Protein AF-A0A291S748-F1 (afdb_monomer_lite)

Structure (mmCIF, N/CA/C/O backbone):
data_AF-A0A291S748-F1
#
_entry.id   AF-A0A291S748-F1
#
loop_
_atom_site.group_PDB
_atom_site.id
_atom_site.type_symbol
_atom_site.label_atom_id
_atom_site.label_alt_id
_atom_site.label_comp_id
_atom_site.label_asym_id
_atom_site.label_entity_id
_atom_site.label_seq_id
_atom_site.pdbx_PDB_ins_code
_atom_site.Cartn_x
_atom_site.Cartn_y
_atom_site.Cartn_z
_atom_site.occupancy
_atom_site.B_iso_or_equiv
_atom_site.auth_seq_id
_atom_site.auth_comp_id
_atom_site.auth_asym_id
_atom_site.auth_atom_id
_atom_site.pdbx_PDB_model_num
ATOM 1 N N . LEU A 1 1 ? 12.316 -16.941 -0.557 1.00 83.31 1 LEU A N 1
ATOM 2 C CA . LEU A 1 1 ? 11.277 -16.325 -1.415 1.00 83.31 1 LEU A CA 1
ATOM 3 C C . LEU A 1 1 ? 11.604 -16.424 -2.908 1.00 83.31 1 LEU A C 1
ATOM 5 O O . LEU A 1 1 ? 10.666 -16.546 -3.672 1.00 83.31 1 LEU A O 1
ATOM 9 N N . GLY A 1 2 ? 12.877 -16.422 -3.336 1.00 96.75 2 GLY A N 1
ATOM 10 C CA . GLY A 1 2 ? 13.243 -16.756 -4.728 1.00 96.75 2 GLY A CA 1
ATOM 11 C C . GLY A 1 2 ? 13.051 -15.639 -5.761 1.00 96.75 2 GLY A C 1
ATOM 12 O O . GLY A 1 2 ? 13.190 -15.903 -6.947 1.00 96.75 2 GLY A O 1
ATOM 13 N N . ALA A 1 3 ? 12.744 -14.413 -5.326 1.00 96.94 3 ALA A N 1
ATOM 14 C CA . ALA A 1 3 ? 12.632 -13.255 -6.208 1.00 96.94 3 ALA A CA 1
ATOM 15 C C . ALA A 1 3 ? 14.009 -12.769 -6.692 1.00 96.94 3 ALA A C 1
ATOM 17 O O . ALA A 1 3 ? 14.984 -12.796 -5.936 1.00 96.94 3 ALA A O 1
ATOM 18 N N . GLU A 1 4 ? 14.062 -12.281 -7.928 1.00 97.25 4 GLU A N 1
ATOM 19 C CA . GLU A 1 4 ? 15.224 -11.590 -8.482 1.00 97.25 4 GLU A CA 1
ATOM 20 C C . GLU A 1 4 ? 15.270 -10.133 -7.995 1.00 97.25 4 GLU A C 1
ATOM 22 O O . GLU A 1 4 ? 14.246 -9.452 -7.929 1.00 97.25 4 GLU A O 1
ATOM 27 N N . VAL A 1 5 ? 16.464 -9.645 -7.646 1.00 96.88 5 VAL A N 1
ATOM 28 C CA . VAL A 1 5 ? 16.682 -8.255 -7.221 1.00 96.88 5 VAL A CA 1
ATOM 29 C C . VAL A 1 5 ? 17.446 -7.513 -8.310 1.00 96.88 5 VAL A C 1
ATOM 31 O O . VAL A 1 5 ? 18.645 -7.722 -8.495 1.00 96.88 5 VAL A O 1
ATOM 34 N N . ILE A 1 6 ? 16.758 -6.607 -9.001 1.00 96.06 6 ILE A N 1
ATOM 35 C CA . ILE A 1 6 ? 17.326 -5.815 -10.094 1.00 96.06 6 ILE A CA 1
ATOM 36 C C . ILE A 1 6 ? 17.744 -4.442 -9.555 1.00 96.06 6 ILE A C 1
ATOM 38 O O . ILE A 1 6 ? 16.912 -3.596 -9.228 1.00 96.06 6 ILE A O 1
ATOM 42 N N . ALA A 1 7 ? 19.053 -4.208 -9.443 1.00 96.25 7 ALA A N 1
ATOM 43 C CA . ALA A 1 7 ? 19.585 -2.934 -8.964 1.00 96.25 7 ALA A CA 1
ATOM 44 C C . ALA A 1 7 ? 19.523 -1.847 -10.053 1.00 96.25 7 ALA A C 1
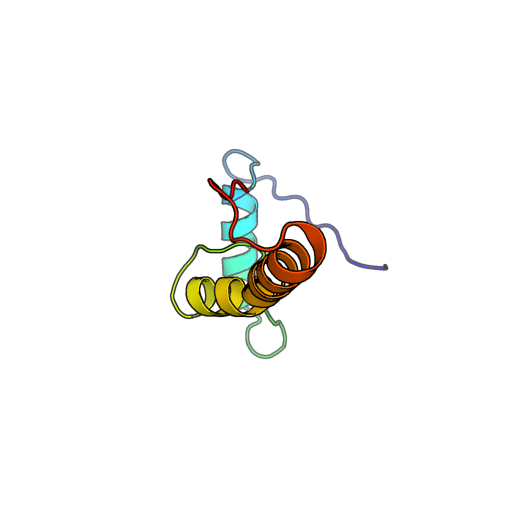ATOM 46 O O . ALA A 1 7 ? 20.213 -1.938 -11.072 1.00 96.25 7 ALA A O 1
ATOM 47 N N . VAL A 1 8 ? 18.767 -0.772 -9.806 1.00 96.56 8 VAL A N 1
ATOM 48 C CA . VAL A 1 8 ? 18.689 0.390 -10.705 1.00 96.56 8 VAL A CA 1
ATOM 49 C C . VAL A 1 8 ? 19.919 1.281 -10.538 1.00 96.56 8 VAL A C 1
ATOM 51 O O . VAL A 1 8 ? 20.174 1.837 -9.471 1.00 96.56 8 VAL A O 1
ATOM 54 N N . LYS A 1 9 ? 20.707 1.411 -11.611 1.00 94.00 9 LYS A N 1
ATOM 55 C CA . LYS A 1 9 ? 21.972 2.174 -11.619 1.00 94.00 9 LYS A CA 1
ATOM 56 C C . LYS A 1 9 ? 21.828 3.589 -12.193 1.00 94.00 9 LYS A C 1
ATOM 58 O O . LYS A 1 9 ? 22.756 4.392 -12.050 1.00 94.00 9 LYS A O 1
ATOM 63 N N . SER A 1 10 ? 20.698 3.869 -12.843 1.00 89.88 10 SER A N 1
ATOM 64 C CA . SER A 1 10 ? 20.354 5.144 -13.475 1.00 89.88 10 SER A CA 1
ATOM 65 C C . SER A 1 10 ? 19.862 6.182 -12.456 1.00 89.88 10 SER A C 1
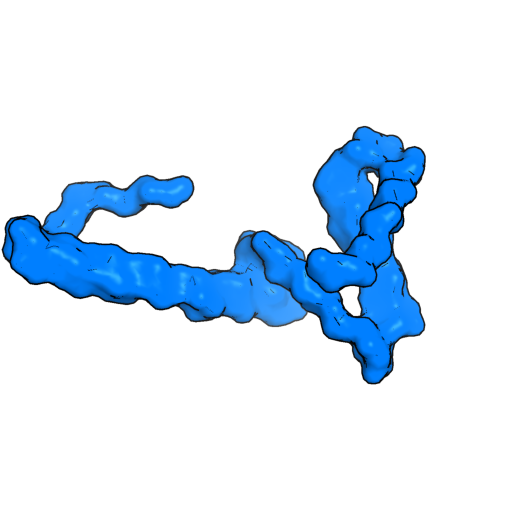ATOM 67 O O . SER A 1 10 ? 19.467 5.855 -11.336 1.00 89.88 10 SER A O 1
ATOM 69 N N . GLY A 1 11 ? 19.897 7.457 -12.854 1.00 92.06 11 GLY A N 1
ATOM 70 C CA . GLY A 1 11 ? 19.318 8.555 -12.081 1.00 92.06 11 GLY A CA 1
ATOM 71 C C . GLY A 1 11 ? 19.971 8.787 -10.716 1.00 92.06 11 GLY A C 1
ATOM 72 O O . GLY A 1 11 ? 21.187 8.671 -10.556 1.00 92.06 11 GLY A O 1
ATOM 73 N N . SER A 1 12 ? 19.138 9.145 -9.735 1.00 94.19 12 SER A N 1
ATOM 74 C CA . SER A 1 12 ? 19.550 9.422 -8.350 1.00 94.19 12 SER A CA 1
ATOM 75 C C . SER A 1 12 ? 19.789 8.159 -7.519 1.00 94.19 12 SER A C 1
ATOM 77 O O . SER A 1 12 ? 20.284 8.255 -6.398 1.00 94.19 12 SER A O 1
ATOM 79 N N . ARG A 1 13 ? 19.465 6.982 -8.074 1.00 93.50 13 ARG A N 1
ATOM 80 C CA . ARG A 1 13 ? 19.547 5.669 -7.421 1.00 93.50 13 ARG A CA 1
ATOM 81 C C . ARG A 1 13 ? 18.704 5.606 -6.150 1.00 93.50 13 ARG A C 1
ATOM 83 O O . ARG A 1 13 ? 19.113 5.048 -5.135 1.00 93.50 13 ARG A O 1
ATOM 90 N N . THR A 1 14 ? 17.518 6.202 -6.214 1.00 93.75 14 THR A N 1
ATOM 91 C CA . THR A 1 14 ? 16.540 6.197 -5.123 1.00 93.75 14 THR A CA 1
ATOM 92 C C . THR A 1 14 ? 15.269 5.461 -5.535 1.00 93.75 14 THR A C 1
ATOM 94 O O . THR A 1 14 ? 15.128 4.994 -6.667 1.00 93.75 14 THR A O 1
ATOM 97 N N . LEU A 1 15 ? 14.304 5.381 -4.616 1.00 89.88 15 LEU A N 1
ATOM 98 C CA . LEU A 1 15 ? 13.005 4.753 -4.852 1.00 89.88 15 LEU A CA 1
ATOM 99 C C . LEU A 1 15 ? 12.290 5.305 -6.095 1.00 89.88 15 LEU A C 1
ATOM 101 O O . LEU A 1 15 ? 11.656 4.548 -6.821 1.00 89.88 15 LEU A O 1
ATOM 105 N N . LYS A 1 16 ? 12.418 6.607 -6.375 1.00 88.69 16 LYS A N 1
ATOM 106 C CA . LYS A 1 16 ? 11.814 7.221 -7.564 1.00 88.69 16 LYS A CA 1
ATOM 107 C C . LYS A 1 16 ? 12.322 6.572 -8.854 1.00 88.69 16 LYS A C 1
ATOM 109 O O . LYS A 1 16 ? 11.534 6.330 -9.763 1.00 88.69 16 LYS A O 1
ATOM 114 N N . ASP A 1 17 ? 13.623 6.302 -8.936 1.00 92.12 17 ASP A N 1
ATOM 115 C CA . ASP A 1 17 ? 14.225 5.695 -10.124 1.00 92.12 17 ASP A CA 1
ATOM 116 C C . ASP A 1 17 ? 13.786 4.232 -10.259 1.00 92.12 17 ASP A C 1
ATOM 118 O O . ASP A 1 17 ? 13.409 3.809 -11.347 1.00 92.12 17 ASP A O 1
ATOM 122 N N . ALA A 1 18 ? 13.718 3.500 -9.141 1.00 92.12 18 ALA A N 1
ATOM 123 C CA . ALA A 1 18 ? 13.189 2.136 -9.111 1.00 92.12 18 ALA A CA 1
ATOM 124 C C . ALA A 1 18 ? 11.725 2.055 -9.573 1.00 92.12 18 ALA A C 1
ATOM 126 O O . ALA A 1 18 ? 11.385 1.188 -10.371 1.00 92.12 18 ALA A O 1
ATOM 127 N N . ILE A 1 19 ? 10.875 2.989 -9.132 1.00 89.00 19 ILE A N 1
ATOM 128 C CA . ILE A 1 19 ? 9.479 3.082 -9.580 1.00 89.00 19 ILE A CA 1
ATOM 129 C C . ILE A 1 19 ? 9.415 3.312 -11.092 1.00 89.00 19 ILE A C 1
ATOM 131 O O . ILE A 1 19 ? 8.626 2.666 -11.776 1.00 89.00 19 ILE A O 1
ATOM 135 N N . ASN A 1 20 ? 10.241 4.216 -11.624 1.00 89.12 20 ASN A N 1
ATOM 136 C CA . ASN A 1 20 ? 10.247 4.518 -13.053 1.00 89.12 20 ASN A CA 1
ATOM 137 C C . ASN A 1 20 ? 10.695 3.319 -13.898 1.00 89.12 20 ASN A C 1
ATOM 139 O O . ASN A 1 20 ? 10.058 3.032 -14.908 1.00 89.12 20 ASN A O 1
ATOM 143 N N . GLU A 1 21 ? 11.757 2.614 -13.497 1.00 93.62 21 GLU A N 1
ATOM 144 C CA . GLU A 1 21 ? 12.202 1.403 -14.200 1.00 93.62 21 GLU A CA 1
ATOM 145 C C . GLU A 1 21 ? 11.161 0.280 -14.105 1.00 93.62 21 GLU A C 1
ATOM 147 O O . GLU A 1 21 ? 10.863 -0.353 -15.114 1.00 93.62 21 GLU A O 1
ATOM 152 N N . ALA A 1 22 ? 10.517 0.097 -12.947 1.00 92.94 22 ALA A N 1
ATOM 153 C CA . ALA A 1 22 ? 9.438 -0.879 -12.793 1.00 92.94 22 ALA A CA 1
ATOM 154 C C . ALA A 1 22 ? 8.222 -0.562 -13.685 1.00 92.94 22 ALA A C 1
ATOM 156 O O . ALA A 1 22 ? 7.644 -1.466 -14.283 1.00 92.94 22 ALA A O 1
ATOM 157 N N . PHE A 1 23 ? 7.856 0.717 -13.838 1.00 90.44 23 PHE A N 1
ATOM 158 C CA . PHE A 1 23 ? 6.812 1.126 -14.785 1.00 90.44 23 PHE A CA 1
ATOM 159 C C . PHE A 1 23 ? 7.201 0.834 -16.239 1.00 90.44 23 PHE A C 1
ATOM 161 O O . PHE A 1 23 ? 6.349 0.401 -17.013 1.00 90.44 23 PHE A O 1
ATOM 168 N N . ARG A 1 24 ? 8.463 1.072 -16.624 1.00 93.00 24 ARG A N 1
ATOM 169 C CA . ARG A 1 24 ? 8.951 0.773 -17.982 1.00 93.00 24 ARG A CA 1
ATOM 170 C C . ARG A 1 24 ? 8.894 -0.723 -18.274 1.00 93.00 24 ARG A C 1
ATOM 172 O O . ARG A 1 24 ? 8.396 -1.095 -19.332 1.00 93.00 24 ARG A O 1
ATOM 179 N N . ASP A 1 25 ? 9.366 -1.546 -17.340 1.00 95.31 25 ASP A N 1
ATOM 180 C CA . ASP A 1 25 ? 9.316 -3.005 -17.461 1.00 95.31 25 ASP A CA 1
ATOM 181 C C . ASP A 1 25 ? 7.873 -3.498 -17.594 1.00 95.31 25 ASP A C 1
ATOM 183 O O . ASP A 1 25 ? 7.538 -4.220 -18.531 1.00 95.31 25 ASP A O 1
ATOM 187 N N . TRP A 1 26 ? 6.986 -3.013 -16.724 1.00 94.75 26 TRP A N 1
ATOM 188 C CA . TRP A 1 26 ? 5.585 -3.405 -16.760 1.00 94.75 26 TRP A CA 1
ATOM 189 C C . TRP A 1 26 ? 4.908 -3.068 -18.089 1.00 94.75 26 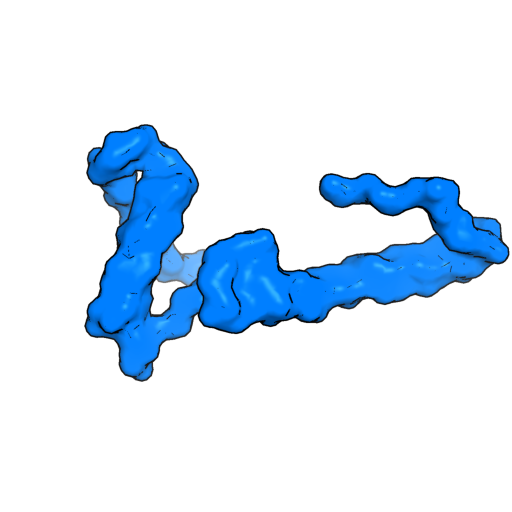TRP A C 1
ATOM 191 O O . TRP A 1 26 ? 4.200 -3.905 -18.638 1.00 94.75 26 TRP A O 1
ATOM 201 N N . VAL A 1 27 ? 5.144 -1.872 -18.640 1.00 93.69 27 VAL A N 1
ATOM 202 C CA . VAL A 1 27 ? 4.582 -1.484 -19.944 1.00 93.69 27 VAL A CA 1
ATOM 203 C C . VAL A 1 27 ? 5.100 -2.386 -21.068 1.00 93.69 27 VAL A C 1
ATOM 205 O O . VAL A 1 27 ? 4.340 -2.706 -21.979 1.00 93.69 27 VAL A O 1
ATOM 208 N N . ALA A 1 28 ? 6.363 -2.817 -21.007 1.00 97.00 28 ALA A N 1
ATOM 209 C CA . ALA A 1 28 ? 6.945 -3.719 -21.999 1.00 97.00 28 ALA A CA 1
ATOM 210 C C . ALA A 1 28 ? 6.432 -5.168 -21.879 1.00 97.00 28 ALA A C 1
ATOM 212 O O . ALA A 1 28 ? 6.384 -5.877 -22.881 1.00 97.00 28 ALA A O 1
ATOM 213 N N . ASN A 1 29 ? 6.027 -5.590 -20.676 1.00 96.69 29 ASN A N 1
ATOM 214 C CA . ASN A 1 29 ? 5.707 -6.979 -20.335 1.00 96.69 29 ASN A CA 1
ATOM 215 C C . ASN A 1 29 ? 4.258 -7.176 -19.842 1.00 96.69 29 ASN A C 1
ATOM 217 O O . ASN A 1 29 ? 3.953 -8.162 -19.170 1.00 96.69 29 ASN A O 1
ATOM 221 N N . VAL A 1 30 ? 3.351 -6.244 -20.154 1.00 95.25 30 VAL A N 1
ATOM 222 C CA . VAL A 1 30 ? 2.009 -6.147 -19.542 1.00 95.25 30 VAL A CA 1
ATOM 223 C C . VAL A 1 30 ? 1.164 -7.421 -19.672 1.00 95.25 30 VAL A C 1
ATOM 225 O O . VAL A 1 30 ? 0.359 -7.713 -18.791 1.00 95.25 30 VAL A O 1
ATOM 228 N N . ASP A 1 31 ? 1.380 -8.204 -20.731 1.00 96.75 31 ASP A N 1
ATOM 229 C CA . ASP A 1 31 ? 0.629 -9.434 -21.008 1.00 96.75 31 ASP A CA 1
ATOM 230 C C . ASP A 1 31 ? 0.900 -10.556 -19.994 1.00 96.75 31 ASP A C 1
ATOM 232 O O . ASP A 1 31 ? 0.066 -11.441 -19.808 1.00 96.75 31 ASP A O 1
ATOM 236 N N . HIS A 1 32 ? 2.068 -10.544 -19.346 1.00 96.38 32 HIS A N 1
ATOM 237 C CA . HIS A 1 32 ? 2.511 -11.613 -18.443 1.00 96.38 32 HIS A CA 1
ATOM 238 C C . HIS A 1 32 ? 3.050 -11.108 -17.099 1.00 96.38 32 HIS A C 1
ATOM 240 O O . HIS A 1 32 ? 3.302 -11.913 -16.201 1.00 96.38 32 HIS A O 1
ATOM 246 N N . THR A 1 33 ? 3.172 -9.791 -16.927 1.00 96.44 33 THR A N 1
ATOM 247 C CA . 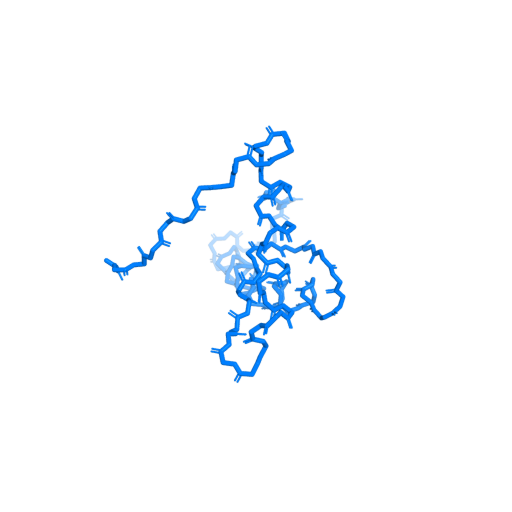THR A 1 33 ? 3.671 -9.165 -15.704 1.00 96.44 33 THR A CA 1
ATOM 248 C C . THR A 1 33 ? 2.590 -8.301 -15.068 1.00 96.44 33 THR A C 1
ATOM 250 O O . THR A 1 33 ? 2.119 -7.319 -15.643 1.00 96.44 33 THR A O 1
ATOM 253 N N . HIS A 1 34 ? 2.227 -8.628 -13.826 1.00 93.44 34 HIS A N 1
ATOM 254 C CA . HIS A 1 34 ? 1.414 -7.750 -12.991 1.00 93.44 34 HIS A CA 1
ATOM 255 C C . HIS A 1 34 ? 2.313 -6.837 -12.156 1.00 93.44 34 HIS A C 1
ATOM 257 O O . HIS A 1 34 ? 3.115 -7.314 -11.352 1.00 93.44 34 HIS A O 1
ATOM 263 N N . TYR A 1 35 ? 2.146 -5.523 -12.301 1.00 92.81 35 TYR A N 1
ATOM 264 C CA . TYR A 1 35 ? 2.865 -4.569 -11.468 1.00 92.81 35 TYR A CA 1
ATOM 265 C C . TYR A 1 35 ? 2.183 -4.370 -10.114 1.00 92.81 35 TYR A C 1
ATOM 267 O O . TYR A 1 35 ? 1.142 -3.719 -10.002 1.00 92.81 35 TYR A O 1
ATOM 275 N N . LEU A 1 36 ? 2.810 -4.916 -9.072 1.00 92.88 36 LEU A N 1
ATOM 276 C CA . LEU A 1 36 ? 2.351 -4.786 -7.695 1.00 92.88 36 LEU A CA 1
ATOM 277 C C . LEU A 1 36 ? 2.769 -3.428 -7.108 1.00 92.88 36 LEU A C 1
ATOM 279 O O . LEU A 1 36 ? 3.871 -3.269 -6.581 1.00 92.88 36 LEU A O 1
ATOM 283 N N . PHE A 1 37 ? 1.881 -2.437 -7.196 1.00 89.50 37 PHE A N 1
ATOM 284 C CA . PHE A 1 37 ? 2.161 -1.084 -6.716 1.00 89.50 37 PHE A CA 1
ATOM 285 C C . PHE A 1 37 ? 2.064 -0.984 -5.185 1.00 89.50 37 PHE A C 1
ATOM 287 O O . PHE A 1 37 ? 1.001 -1.171 -4.598 1.00 89.50 37 PHE A O 1
ATOM 294 N N . GLY A 1 38 ? 3.185 -0.678 -4.529 1.00 89.44 38 GLY A N 1
ATOM 295 C CA . GLY A 1 38 ? 3.325 -0.803 -3.072 1.00 89.44 38 GLY A CA 1
ATOM 296 C C . GLY A 1 38 ? 2.893 0.401 -2.227 1.00 89.44 38 GLY A C 1
ATOM 297 O O . GLY A 1 38 ? 3.182 0.417 -1.036 1.00 89.44 38 GLY A O 1
ATOM 298 N N . THR A 1 39 ? 2.273 1.439 -2.799 1.00 88.56 39 THR A N 1
ATOM 299 C CA . THR A 1 39 ? 1.916 2.658 -2.046 1.00 88.56 39 THR A CA 1
ATOM 300 C C . THR A 1 39 ? 0.661 3.347 -2.581 1.00 88.56 39 THR A C 1
ATOM 302 O O . THR A 1 39 ? 0.268 3.140 -3.727 1.00 88.56 39 THR A O 1
ATOM 305 N N . VAL A 1 40 ? 0.030 4.197 -1.764 1.00 91.50 40 VAL A N 1
ATOM 306 C CA . VAL A 1 40 ? -1.144 5.006 -2.142 1.00 91.50 40 VAL A CA 1
ATOM 307 C C . VAL A 1 40 ? -0.689 6.210 -2.977 1.00 91.50 40 VAL A C 1
ATOM 309 O O . VAL A 1 40 ? -0.719 7.357 -2.539 1.00 91.50 40 VAL A O 1
ATOM 312 N N . ALA A 1 41 ? -0.208 5.938 -4.185 1.00 86.62 41 ALA A N 1
ATOM 313 C CA . ALA A 1 41 ? 0.247 6.940 -5.143 1.00 86.62 41 ALA A CA 1
ATOM 314 C C . ALA A 1 41 ? 0.069 6.428 -6.582 1.00 86.62 41 ALA A C 1
ATOM 316 O O . ALA A 1 41 ? -0.555 5.394 -6.816 1.00 86.62 41 ALA A O 1
ATOM 317 N N . GLY A 1 42 ? 0.648 7.146 -7.544 1.00 83.88 42 GLY A N 1
ATOM 318 C CA . GLY A 1 42 ? 0.613 6.759 -8.952 1.00 83.88 42 GLY A CA 1
ATOM 319 C C . GLY A 1 42 ? -0.717 7.090 -9.642 1.00 83.88 42 GLY A C 1
ATOM 320 O O . GLY A 1 42 ? -1.577 7.762 -9.064 1.00 83.88 42 GLY A O 1
ATOM 321 N N . PRO A 1 43 ? -0.875 6.676 -10.909 1.00 86.88 43 PRO A N 1
ATOM 322 C CA . PRO A 1 43 ? -2.080 6.942 -11.683 1.00 86.88 43 PRO A CA 1
ATOM 323 C C . PRO A 1 43 ? -3.249 6.067 -11.221 1.00 86.88 43 PRO A C 1
ATOM 325 O O . PRO A 1 43 ? -3.066 5.012 -10.611 1.00 86.88 43 PRO A O 1
ATOM 328 N N . HIS A 1 44 ? -4.470 6.472 -11.570 1.00 90.12 44 HIS A N 1
ATOM 329 C CA . HIS A 1 44 ? -5.624 5.578 -11.482 1.00 90.12 44 HIS A CA 1
ATOM 330 C C . HIS A 1 44 ? -5.318 4.250 -12.217 1.00 90.12 44 HIS A C 1
ATOM 332 O O . HIS A 1 44 ? -4.775 4.309 -13.322 1.00 90.12 44 HIS A O 1
ATOM 338 N N . PRO A 1 45 ? -5.644 3.072 -11.642 1.00 93.44 45 PRO A N 1
ATOM 339 C CA . PRO A 1 45 ? -6.468 2.849 -10.445 1.00 93.44 45 PRO A CA 1
ATOM 340 C C . PRO A 1 45 ? -5.708 2.678 -9.116 1.00 93.44 45 PRO A C 1
ATOM 342 O O . PRO A 1 45 ? -6.347 2.486 -8.079 1.00 93.44 45 PRO A O 1
ATOM 345 N N . PHE A 1 46 ? -4.374 2.753 -9.109 1.00 92.50 46 PHE A N 1
ATOM 346 C CA . PHE A 1 46 ? -3.551 2.316 -7.974 1.00 92.50 46 PHE A CA 1
ATOM 347 C C . PHE A 1 46 ? -3.849 3.017 -6.634 1.00 92.50 46 PHE A C 1
ATOM 349 O O . PHE A 1 46 ? -4.001 2.300 -5.643 1.00 92.50 46 PHE A O 1
ATOM 356 N N . PRO A 1 47 ? -4.040 4.355 -6.551 1.00 94.25 47 PRO A N 1
ATOM 357 C CA . PRO A 1 47 ? -4.351 5.000 -5.274 1.00 94.25 47 PRO A CA 1
ATOM 358 C C . PRO A 1 47 ? -5.619 4.453 -4.605 1.00 94.25 47 PRO A C 1
ATOM 360 O O . PRO A 1 47 ? -5.634 4.216 -3.399 1.00 94.25 47 PRO A O 1
ATOM 363 N N . ALA A 1 48 ? -6.682 4.224 -5.383 1.00 96.81 48 ALA A N 1
ATOM 364 C CA . ALA A 1 48 ? -7.939 3.698 -4.854 1.00 96.81 48 ALA A CA 1
ATOM 365 C C . ALA A 1 48 ? -7.785 2.236 -4.423 1.00 96.81 48 ALA A C 1
ATOM 367 O O . ALA A 1 48 ? -8.178 1.877 -3.316 1.00 96.81 48 ALA A O 1
ATOM 368 N N . MET A 1 49 ? -7.141 1.424 -5.264 1.00 96.31 49 MET A N 1
ATOM 369 C CA . MET A 1 49 ? -6.908 0.007 -4.997 1.00 96.31 49 MET A CA 1
ATOM 370 C C . MET A 1 49 ? -6.099 -0.211 -3.710 1.00 96.31 49 MET A C 1
ATOM 372 O O . MET A 1 49 ? -6.525 -0.960 -2.833 1.00 96.31 49 MET A O 1
ATOM 376 N N . VAL A 1 50 ? -4.964 0.480 -3.554 1.00 96.25 50 VAL A N 1
ATOM 377 C CA . VAL A 1 50 ? -4.091 0.305 -2.381 1.00 96.25 50 VAL A CA 1
ATOM 378 C C . VAL A 1 50 ? -4.774 0.799 -1.104 1.00 96.25 50 VAL A C 1
ATOM 380 O O . VAL A 1 50 ? -4.693 0.120 -0.077 1.00 96.25 50 VAL A O 1
ATOM 383 N N . ARG A 1 51 ? -5.495 1.931 -1.163 1.00 96.56 51 ARG A N 1
ATOM 384 C CA . ARG A 1 51 ? -6.322 2.423 -0.047 1.00 96.56 51 ARG A CA 1
ATOM 385 C C . ARG A 1 51 ? -7.346 1.373 0.380 1.00 96.56 51 ARG A C 1
ATOM 387 O O . ARG A 1 51 ? -7.497 1.123 1.574 1.00 96.56 51 ARG A O 1
ATOM 394 N N . ASP A 1 52 ? -8.045 0.770 -0.576 1.00 97.56 52 ASP A N 1
ATOM 395 C CA . ASP A 1 52 ? -9.127 -0.170 -0.286 1.00 97.56 52 ASP A CA 1
ATOM 396 C C . ASP A 1 52 ? -8.598 -1.485 0.293 1.00 97.56 52 ASP A C 1
ATOM 398 O O . ASP A 1 52 ? -9.179 -1.996 1.252 1.00 97.56 52 ASP A O 1
ATOM 402 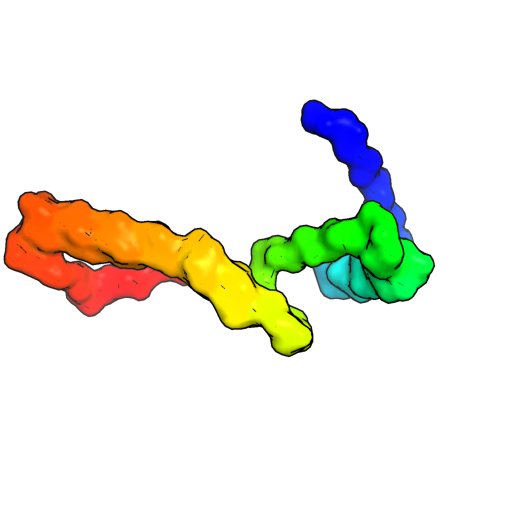N N . PHE A 1 53 ? -7.450 -1.971 -0.188 1.00 97.19 53 PHE A N 1
ATOM 403 C CA . PHE A 1 53 ? -6.772 -3.126 0.407 1.00 97.19 53 PHE A CA 1
ATOM 404 C C . PHE A 1 53 ? -6.310 -2.868 1.845 1.00 97.19 53 PHE A C 1
ATOM 406 O O . PHE A 1 53 ? -6.444 -3.745 2.695 1.00 97.19 53 PHE A O 1
ATOM 413 N N . HIS A 1 54 ? -5.839 -1.658 2.159 1.00 97.44 54 HIS A N 1
ATOM 414 C CA . HIS A 1 54 ? -5.395 -1.313 3.515 1.00 97.44 54 HIS A CA 1
ATOM 415 C C . HIS A 1 54 ? -6.535 -0.869 4.446 1.00 97.44 54 HIS A C 1
ATOM 417 O O . HIS A 1 54 ? -6.333 -0.768 5.658 1.00 97.44 54 HIS A O 1
ATOM 423 N N . ARG A 1 55 ? -7.754 -0.651 3.928 1.00 97.69 55 ARG A N 1
ATOM 424 C CA . ARG A 1 55 ? -8.921 -0.189 4.707 1.00 97.69 55 ARG A CA 1
ATOM 425 C C . ARG A 1 55 ? -9.220 -1.076 5.915 1.00 97.69 55 ARG A C 1
ATOM 427 O O . ARG A 1 55 ? -9.717 -0.580 6.927 1.00 97.69 55 ARG A O 1
ATOM 434 N N . VAL A 1 56 ? -8.925 -2.372 5.809 1.00 98.19 56 VAL A N 1
ATOM 435 C CA . VAL A 1 56 ? -9.158 -3.360 6.870 1.00 98.19 56 VAL A CA 1
ATOM 436 C C . VAL A 1 56 ? -8.513 -2.950 8.199 1.00 98.19 56 VAL A C 1
ATOM 438 O O . VAL A 1 56 ? -9.147 -3.097 9.239 1.00 98.19 56 VAL A O 1
ATOM 441 N N . ILE A 1 57 ? -7.347 -2.295 8.157 1.00 98.19 57 ILE A N 1
ATOM 442 C CA . ILE A 1 57 ? -6.627 -1.818 9.346 1.00 98.19 57 ILE A CA 1
ATOM 443 C C . ILE A 1 57 ? -7.507 -0.865 10.165 1.00 98.19 57 ILE A C 1
ATOM 445 O O . ILE A 1 57 ? -7.710 -1.060 11.360 1.00 98.19 57 ILE A O 1
ATOM 449 N N . GLY A 1 58 ? -8.086 0.150 9.518 1.00 97.88 58 GLY A N 1
ATOM 450 C CA . GLY A 1 58 ? -8.946 1.123 10.195 1.00 97.88 58 GLY A CA 1
ATOM 451 C C . GLY A 1 58 ? -10.273 0.524 10.667 1.00 97.88 58 GLY A C 1
ATOM 452 O O . GLY A 1 58 ? -10.789 0.909 11.716 1.00 97.88 58 GLY A O 1
ATOM 453 N N . VAL A 1 59 ? -10.825 -0.436 9.915 1.00 98.31 59 VAL A N 1
ATOM 454 C CA . VAL A 1 59 ? -12.061 -1.145 10.288 1.00 98.31 59 VAL A CA 1
ATOM 455 C C . VAL A 1 59 ? -11.853 -1.952 11.569 1.00 98.31 59 VAL A C 1
ATOM 457 O O . VAL A 1 59 ? -12.657 -1.850 12.498 1.00 98.31 59 VAL A O 1
ATOM 460 N N . GLU A 1 60 ? -10.767 -2.717 11.635 1.00 98.56 60 GLU A N 1
ATOM 461 C CA . GLU A 1 60 ? -10.423 -3.531 12.798 1.00 98.56 60 GLU A CA 1
ATOM 462 C C . GLU A 1 60 ? -10.059 -2.666 14.002 1.00 98.56 60 GLU A C 1
ATOM 464 O O . GLU A 1 60 ? -10.627 -2.870 15.076 1.00 98.56 60 GLU A O 1
ATOM 469 N N . ALA A 1 61 ? -9.214 -1.647 13.816 1.00 98.25 61 ALA A N 1
ATOM 470 C CA . ALA A 1 61 ? -8.811 -0.735 14.884 1.00 98.25 61 ALA A CA 1
ATOM 471 C C . ALA A 1 61 ? -10.014 -0.010 15.505 1.00 98.25 61 ALA A C 1
ATOM 473 O O . ALA A 1 61 ? -10.134 0.087 16.728 1.00 98.25 61 ALA A O 1
ATOM 474 N N . ARG A 1 62 ? -10.962 0.453 14.677 1.00 97.88 62 ARG A N 1
ATOM 475 C CA . ARG A 1 62 ? -12.192 1.093 15.163 1.00 97.88 62 ARG A CA 1
ATOM 476 C C . ARG A 1 62 ? -13.029 0.135 16.009 1.00 97.88 62 ARG A C 1
ATOM 478 O O . ARG A 1 62 ? -13.543 0.543 17.049 1.00 97.88 62 ARG A O 1
ATOM 485 N N . ARG A 1 63 ? -13.194 -1.115 15.562 1.00 98.44 63 ARG A N 1
ATOM 486 C CA . ARG A 1 63 ? -13.931 -2.143 16.313 1.00 98.44 63 ARG A CA 1
ATOM 487 C C . ARG A 1 63 ? -13.252 -2.418 17.656 1.00 98.44 63 ARG A C 1
ATOM 489 O O . ARG A 1 63 ? -13.914 -2.364 18.686 1.00 98.44 63 ARG A O 1
ATOM 496 N N . GLN A 1 64 ? -11.941 -2.640 17.639 1.00 98.56 64 GLN A N 1
ATOM 497 C CA . GLN A 1 64 ? -11.143 -2.924 18.833 1.00 98.56 64 GLN A CA 1
ATOM 498 C C . GLN A 1 64 ? -11.221 -1.788 19.861 1.00 98.56 64 GLN A C 1
ATOM 500 O O . GLN A 1 64 ? -11.403 -2.052 21.045 1.00 98.56 64 GLN A O 1
ATOM 505 N N . LEU A 1 65 ? -11.151 -0.525 19.430 1.00 98.25 65 LEU A N 1
ATOM 506 C CA . LEU A 1 65 ? -11.246 0.621 20.342 1.00 98.25 65 LEU A CA 1
ATOM 507 C C . LEU A 1 65 ? -12.632 0.773 20.969 1.00 98.25 65 LEU A C 1
ATOM 509 O O . LEU A 1 65 ? -12.732 1.078 22.155 1.00 98.25 65 LEU A O 1
ATOM 513 N N . LEU A 1 66 ? -13.698 0.513 20.213 1.00 98.25 66 LEU A N 1
ATOM 514 C CA . LEU A 1 66 ? -15.047 0.509 20.777 1.00 98.25 66 LEU A CA 1
ATOM 515 C C . LEU A 1 66 ? -15.226 -0.609 21.811 1.00 98.25 66 LEU A C 1
ATOM 517 O O . LEU A 1 66 ? -15.843 -0.372 22.844 1.00 98.25 66 LEU A O 1
ATOM 521 N N . GLU A 1 67 ? -14.661 -1.792 21.563 1.00 98.38 67 GLU A N 1
ATOM 522 C CA . GLU A 1 67 ? -14.712 -2.925 22.498 1.00 98.38 67 GLU A CA 1
ATOM 523 C C . GLU A 1 67 ? -13.885 -2.682 23.769 1.00 98.38 67 GLU A C 1
ATOM 525 O O . GLU A 1 67 ? -14.324 -3.033 24.860 1.00 98.38 67 GLU A O 1
ATOM 530 N N . GLN A 1 68 ? -12.698 -2.085 23.645 1.00 98.19 68 GLN A N 1
ATOM 531 C CA . GLN A 1 68 ? -11.744 -1.968 24.755 1.00 98.19 68 GLN A CA 1
ATOM 532 C C . GLN A 1 68 ? -11.877 -0.663 25.544 1.00 98.19 68 GLN A C 1
ATOM 534 O O . GLN A 1 68 ? -11.699 -0.658 26.759 1.00 98.19 68 GLN A O 1
ATOM 539 N N . ALA A 1 69 ? -12.171 0.448 24.868 1.00 97.56 69 ALA A N 1
ATOM 540 C CA . ALA A 1 69 ? -12.235 1.778 25.473 1.00 97.56 69 ALA A CA 1
ATOM 541 C C . ALA A 1 69 ? -13.665 2.335 25.561 1.00 97.56 69 ALA A C 1
ATOM 543 O O . ALA A 1 69 ? -13.865 3.402 26.139 1.00 97.56 69 ALA A O 1
ATOM 544 N N . GLY A 1 70 ? -14.660 1.658 24.970 1.00 98.19 70 GLY A N 1
ATOM 545 C CA . GLY A 1 70 ? -16.062 2.095 24.977 1.00 98.19 70 GLY A CA 1
ATOM 546 C C . GLY A 1 70 ? -16.335 3.377 24.180 1.00 98.19 70 GLY A C 1
ATOM 547 O O . GLY A 1 70 ? -17.434 3.923 24.250 1.00 98.19 70 GLY A O 1
ATOM 548 N N . ARG A 1 71 ? -15.345 3.889 23.435 1.00 97.62 71 ARG A N 1
ATOM 549 C CA . ARG A 1 71 ? -15.418 5.150 22.684 1.00 97.62 71 ARG A CA 1
ATOM 550 C C . ARG A 1 71 ? -14.488 5.141 21.471 1.00 97.62 71 ARG A C 1
ATOM 552 O O . ARG A 1 71 ? -13.606 4.295 21.354 1.00 97.62 71 ARG A O 1
ATOM 559 N N . LEU A 1 72 ? -14.681 6.105 20.573 1.00 98.06 72 LEU A N 1
ATOM 560 C CA . LEU A 1 72 ? -13.742 6.371 19.479 1.00 98.06 72 LEU A CA 1
ATOM 561 C C . LEU A 1 72 ? -12.454 7.036 20.002 1.00 98.06 72 LEU A C 1
ATOM 563 O O . LEU A 1 72 ? -12.495 7.685 21.055 1.00 98.06 72 LEU A O 1
ATOM 567 N N . PRO A 1 73 ? -11.322 6.885 19.284 1.00 96.88 73 PRO A N 1
ATOM 568 C CA . PRO A 1 73 ? -10.085 7.559 19.654 1.00 96.88 73 PRO A CA 1
ATOM 569 C C . PRO A 1 73 ? -10.205 9.069 19.448 1.00 96.88 73 PRO A C 1
ATOM 571 O O . PRO A 1 73 ? -10.927 9.529 18.564 1.00 96.88 73 PRO A O 1
ATOM 574 N N . ASP A 1 74 ? -9.435 9.827 20.225 1.00 97.25 74 ASP A N 1
ATOM 575 C CA . ASP A 1 74 ? -9.342 11.283 20.079 1.00 97.25 74 ASP A CA 1
ATOM 576 C C . ASP A 1 74 ? -8.578 11.673 18.798 1.00 97.25 74 ASP A C 1
ATOM 578 O O . ASP A 1 74 ? -8.873 12.686 18.169 1.00 97.25 74 ASP A O 1
ATOM 582 N N . ALA A 1 75 ? -7.625 10.834 18.377 1.00 96.88 75 ALA A N 1
ATOM 583 C CA . ALA A 1 75 ? -6.894 10.951 17.120 1.00 96.88 75 ALA A CA 1
ATOM 584 C C . ALA A 1 75 ? -6.421 9.573 16.628 1.00 96.88 75 ALA A C 1
ATOM 586 O O . ALA A 1 75 ? -6.181 8.666 17.426 1.00 96.88 75 ALA A O 1
ATOM 587 N N . ALA A 1 76 ? -6.243 9.434 15.313 1.00 94.88 76 ALA A N 1
ATOM 588 C CA . ALA A 1 76 ? -5.572 8.298 14.686 1.00 94.88 76 ALA A CA 1
ATOM 589 C C . ALA A 1 76 ? -4.360 8.817 13.906 1.00 94.88 76 ALA A C 1
ATOM 591 O O . ALA A 1 76 ? -4.486 9.767 13.135 1.00 94.88 76 ALA A O 1
ATOM 592 N N . ILE A 1 77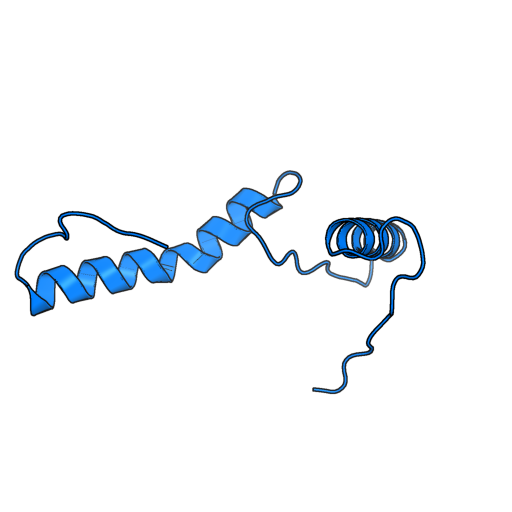 ? -3.194 8.213 14.130 1.00 94.19 77 ILE A N 1
ATOM 593 C CA . ILE A 1 77 ? -1.921 8.612 13.522 1.00 94.19 77 ILE A CA 1
ATOM 594 C C . ILE A 1 77 ? -1.306 7.363 12.889 1.00 94.19 77 ILE A C 1
ATOM 596 O O . ILE A 1 77 ? -1.295 6.305 13.521 1.00 94.19 77 ILE A O 1
ATOM 600 N N . ALA A 1 78 ? -0.838 7.498 11.649 1.00 77.19 78 ALA A N 1
ATOM 601 C CA . ALA A 1 78 ? -0.188 6.465 10.850 1.00 77.19 78 ALA A CA 1
ATOM 602 C C . ALA A 1 78 ? 1.015 7.063 10.116 1.00 77.19 78 ALA A C 1
ATOM 604 O O . ALA A 1 78 ? 0.915 8.249 9.719 1.00 77.19 78 ALA A O 1
#

Sequence (78 aa):
LGAEVIAVKSGSRTLKDAINEAFRDWVANVDHTHYLFGTVAGPHPFPAMVRDFHRVIGVEARRQLLEQAGRLPDAAIA

pLDDT: mean 94.34, std 4.11, range [77.19, 98.56]

Secondary structure (DSSP, 8-state):
---------STTSSHHHHHHHHHHHHHHSTTT------SS-SSTTHHHHHHHHHHHHHHHHHHHHHHHHSS--S----

Foldseek 3Di:
DPDDDDQQPDDPSDPVSVVVVLVVVCVVVVVPDDRDDDDLDDDPPRNVVNCVVCVVVVVVVQVVCCVPVVDGDPDDDD

Radius of gyration: 18.23 Å; chains: 1; bounding box: 38×28×48 Å